Protein AF-A0A7Y9NB00-F1 (afdb_monomer)

Radius of gyration: 12.63 Å; Cα conta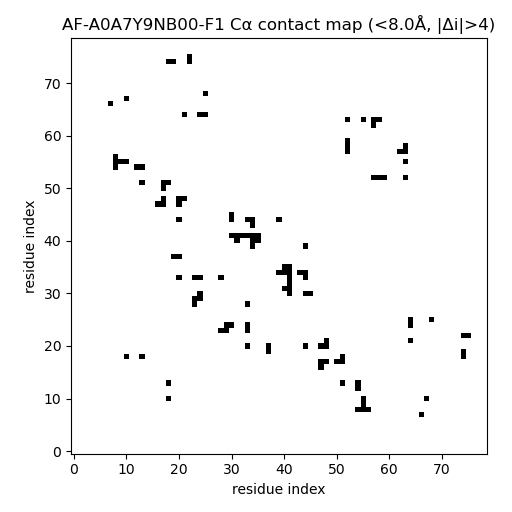cts (8 Å, |Δi|>4): 64; chains: 1; bounding box: 29×26×37 Å

Secondary structure (DSSP, 8-state):
----------GGGS-HHHHHHHHHHHTT--HHHHHHHHTS-HHHHHHHHHHHHHHTT-SSHHHHHHHHGGGTTTS----

Mean predicted aligned error: 7.54 Å

Nearest PDB structures (foldseek):
  5xt2-assembly5_E  TM=9.343E-01  e=1.219E-03  Bradyrhizobium japonicum
  1je8-assembly2_E  TM=8.998E-01  e=3.077E-03  Escherichia coli
  8a5s-assembly1_AAA  TM=9.729E-01  e=6.247E-03  Erythrobacter litoralis HTCC2594
  7dwm-assembly1_B  TM=8.257E-01  e=9.146E-03  Hapunavirus VP882
  3qp6-assembly1_A-2  TM=7.530E-01  e=2.719E-02  Chromobacterium violaceum

Sequence (79 aa):
MKIEPAALPSIADLSGREREVVAGLMRGLTNKQIGHELGISHRTVEIHRARAMRKLRTPTLAALLSLVLPHRNEFPRGG

pLDDT: mean 77.29, std 14.36, range [40.03, 92.31]

Solvent-accessible surface area (backbone atoms only — not comparable to full-atom values): 4756 Å² total; per-residue (Å²): 132,83,84,72,78,71,80,62,72,54,73,80,77,44,52,70,71,33,42,52,49,51,42,29,50,74,72,69,42,49,54,59,53,37,8,61,76,71,77,43,54,37,71,54,39,51,53,37,48,54,50,42,28,60,72,54,69,32,94,42,70,68,53,44,46,63,67,45,54,87,47,56,85,78,43,81,74,78,129

Structure (mmCIF, N/CA/C/O backbone):
data_AF-A0A7Y9NB00-F1
#
_entry.id   AF-A0A7Y9NB00-F1
#
loop_
_atom_site.group_PDB
_atom_site.id
_atom_site.type_symbol
_atom_site.label_atom_id
_atom_site.label_alt_id
_atom_site.label_comp_id
_atom_site.label_asym_id
_atom_site.label_entity_id
_atom_site.label_seq_id
_atom_site.pdbx_PDB_ins_code
_atom_site.Cartn_x
_atom_site.Cartn_y
_atom_site.Cartn_z
_atom_site.occupancy
_atom_site.B_iso_or_equiv
_atom_site.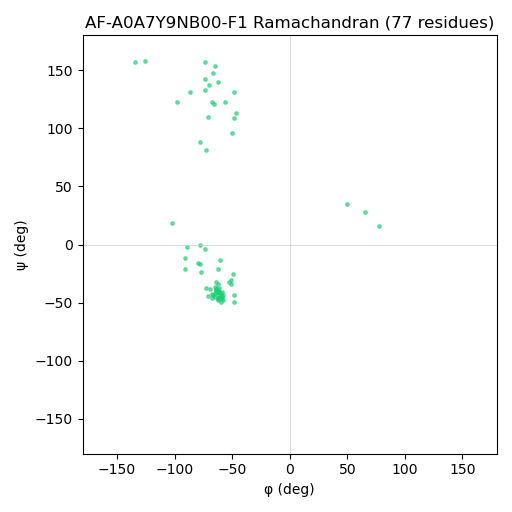auth_seq_id
_atom_site.auth_comp_id
_atom_site.auth_asym_id
_atom_site.auth_atom_id
_atom_site.pdbx_PDB_model_num
ATOM 1 N N . MET A 1 1 ? 10.352 -16.081 -29.355 1.00 42.59 1 MET A N 1
ATOM 2 C CA . MET A 1 1 ? 11.197 -15.283 -28.444 1.00 42.59 1 MET A CA 1
ATOM 3 C C . MET A 1 1 ? 10.786 -15.647 -27.029 1.00 42.59 1 MET A C 1
ATOM 5 O O . MET A 1 1 ? 9.619 -15.491 -26.696 1.00 42.59 1 MET A O 1
ATOM 9 N N . LYS A 1 2 ? 11.681 -16.309 -26.290 1.00 40.03 2 LYS A N 1
ATOM 10 C CA . LYS A 1 2 ? 11.413 -16.871 -24.962 1.00 40.03 2 LYS A CA 1
ATOM 11 C C . LYS A 1 2 ? 11.181 -15.716 -23.989 1.00 40.03 2 LYS A C 1
ATOM 13 O O . LYS A 1 2 ? 12.035 -14.845 -23.881 1.00 40.03 2 LYS A O 1
ATOM 18 N N . ILE A 1 3 ? 10.029 -15.692 -23.328 1.00 50.72 3 ILE A N 1
ATOM 19 C CA . ILE A 1 3 ? 9.813 -14.794 -22.196 1.00 50.72 3 ILE A CA 1
ATOM 20 C C . ILE A 1 3 ? 10.538 -15.465 -21.029 1.00 50.72 3 ILE A C 1
ATOM 22 O O . ILE A 1 3 ? 9.985 -16.339 -20.369 1.00 50.72 3 ILE A O 1
ATOM 26 N N . GLU A 1 4 ? 11.826 -15.181 -20.865 1.00 40.19 4 GLU A N 1
ATOM 27 C CA . GLU A 1 4 ? 12.528 -15.544 -19.638 1.00 40.19 4 GLU A CA 1
ATOM 28 C C . GLU A 1 4 ? 11.897 -14.711 -18.518 1.00 40.19 4 GLU A C 1
ATOM 30 O O . GLU A 1 4 ? 11.881 -13.480 -18.631 1.00 40.19 4 GLU A O 1
ATOM 35 N N . PRO A 1 5 ? 11.323 -15.324 -17.467 1.00 46.41 5 PRO A N 1
ATOM 36 C CA . PRO A 1 5 ? 10.841 -14.569 -16.331 1.00 46.41 5 PRO A CA 1
ATOM 37 C C . PRO A 1 5 ? 12.083 -14.108 -15.572 1.00 46.41 5 PRO A C 1
ATOM 39 O O . PRO A 1 5 ? 12.515 -14.743 -14.613 1.00 46.41 5 PRO A O 1
ATOM 42 N N . ALA A 1 6 ? 12.701 -13.019 -16.041 1.00 46.06 6 ALA A N 1
ATOM 43 C CA . ALA A 1 6 ? 13.592 -12.211 -15.230 1.00 46.06 6 ALA A CA 1
ATOM 44 C C . ALA A 1 6 ? 12.826 -11.974 -13.936 1.00 46.06 6 ALA A C 1
ATOM 46 O O . ALA A 1 6 ? 11.771 -11.347 -13.986 1.00 46.06 6 ALA A O 1
ATOM 47 N N . ALA A 1 7 ? 13.273 -12.608 -12.850 1.00 49.03 7 ALA A N 1
ATOM 48 C CA . ALA A 1 7 ? 12.559 -12.686 -11.588 1.00 49.03 7 ALA A CA 1
ATOM 49 C C . ALA A 1 7 ? 12.128 -11.278 -11.172 1.00 49.03 7 ALA A C 1
ATOM 51 O O . ALA A 1 7 ? 12.911 -10.493 -10.635 1.00 49.03 7 ALA A O 1
ATOM 52 N N . LEU A 1 8 ? 10.885 -10.935 -11.511 1.00 53.25 8 LEU A N 1
ATOM 53 C CA . LEU A 1 8 ? 10.295 -9.668 -11.151 1.00 53.25 8 LEU A CA 1
ATOM 54 C C . LEU A 1 8 ? 10.252 -9.662 -9.622 1.00 53.25 8 LEU A C 1
ATOM 56 O O . LEU A 1 8 ? 9.994 -10.718 -9.030 1.00 53.25 8 LEU A O 1
ATOM 60 N N . PRO A 1 9 ? 10.548 -8.524 -8.969 1.00 57.59 9 PRO A N 1
ATOM 61 C CA . PRO A 1 9 ? 10.467 -8.422 -7.520 1.00 57.59 9 PRO A CA 1
ATOM 62 C C . PRO A 1 9 ? 9.142 -9.030 -7.064 1.00 57.59 9 PRO A C 1
A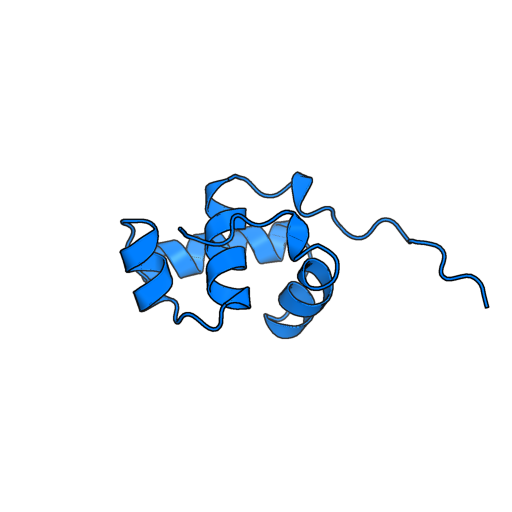TOM 64 O O . PRO A 1 9 ? 8.067 -8.578 -7.450 1.00 57.59 9 PRO A O 1
ATOM 67 N N . SER A 1 10 ? 9.227 -10.146 -6.345 1.00 65.06 10 SER A N 1
ATOM 68 C CA . SER A 1 10 ? 8.048 -10.958 -6.095 1.00 65.06 10 SER A CA 1
ATOM 69 C C . SER A 1 10 ? 7.179 -10.250 -5.076 1.00 65.06 10 SER A C 1
ATOM 71 O O . SER A 1 10 ? 7.639 -9.826 -4.020 1.00 65.06 10 SER A O 1
ATOM 73 N N . ILE A 1 11 ? 5.886 -10.174 -5.360 1.00 68.00 11 ILE A N 1
ATOM 74 C CA . ILE A 1 11 ? 4.879 -9.651 -4.427 1.00 68.00 11 ILE A CA 1
ATOM 75 C C . ILE A 1 11 ? 4.812 -10.469 -3.128 1.00 68.00 11 ILE A C 1
ATOM 77 O O . ILE A 1 11 ? 4.235 -10.029 -2.131 1.00 68.00 11 ILE A O 1
ATOM 81 N N . ALA A 1 12 ? 5.429 -1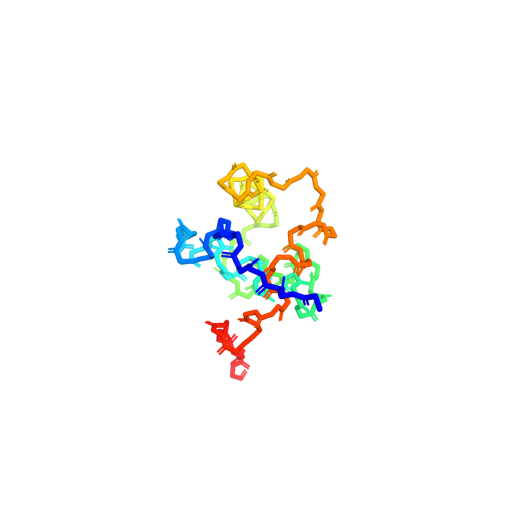1.652 -3.131 1.00 67.50 12 ALA A N 1
ATOM 82 C CA . ALA A 1 12 ? 5.765 -12.442 -1.957 1.00 67.50 12 ALA A CA 1
ATOM 83 C C . ALA A 1 12 ? 6.560 -11.647 -0.899 1.00 67.50 12 ALA A C 1
ATOM 85 O O . ALA A 1 12 ? 6.350 -11.871 0.288 1.00 67.50 12 ALA A O 1
ATOM 86 N N . ASP A 1 13 ? 7.395 -10.687 -1.313 1.00 73.50 13 ASP A N 1
ATOM 87 C CA . ASP A 1 13 ? 8.249 -9.874 -0.432 1.00 73.50 13 ASP A CA 1
ATOM 88 C C . ASP A 1 13 ? 7.492 -8.714 0.252 1.00 73.50 13 ASP A C 1
ATOM 90 O O . ASP A 1 13 ? 7.937 -8.117 1.242 1.00 73.50 13 ASP A O 1
ATOM 94 N N . LEU A 1 14 ? 6.298 -8.385 -0.253 1.00 77.75 14 LEU A N 1
ATOM 95 C CA . LEU A 1 14 ? 5.412 -7.434 0.407 1.00 77.75 14 LEU A CA 1
ATOM 96 C C . LEU A 1 14 ? 4.847 -8.032 1.696 1.00 77.75 14 LEU A C 1
ATOM 98 O O . LEU A 1 14 ? 4.375 -9.168 1.735 1.00 77.75 14 LEU A O 1
ATOM 102 N N . SER A 1 15 ? 4.820 -7.215 2.746 1.00 81.81 15 SER A N 1
ATOM 103 C CA . SER A 1 15 ? 4.100 -7.541 3.971 1.00 81.81 15 SER A CA 1
ATOM 104 C C . SER A 1 15 ? 2.596 -7.604 3.687 1.00 81.81 15 SER A C 1
ATOM 106 O O . SER A 1 15 ? 2.109 -6.919 2.786 1.00 81.81 15 SER A O 1
ATOM 108 N N . GLY A 1 16 ? 1.837 -8.372 4.476 1.00 81.44 16 GLY A N 1
ATOM 109 C CA . GLY A 1 16 ? 0.392 -8.548 4.272 1.00 81.44 16 GLY A CA 1
ATOM 110 C C . GLY A 1 16 ? -0.350 -7.221 4.069 1.00 81.44 16 GLY A C 1
ATOM 111 O O . GLY A 1 16 ? -1.094 -7.077 3.108 1.00 81.44 16 GLY A O 1
ATOM 112 N N . ARG A 1 17 ? -0.033 -6.196 4.875 1.00 84.06 17 ARG A N 1
ATOM 113 C CA . ARG A 1 17 ? -0.616 -4.845 4.755 1.00 84.06 17 ARG A CA 1
ATOM 114 C C . ARG A 1 17 ? -0.273 -4.133 3.444 1.00 84.06 17 ARG A C 1
ATOM 116 O O . ARG A 1 17 ? -1.115 -3.441 2.886 1.00 84.06 17 ARG A O 1
ATOM 123 N N . GLU A 1 18 ? 0.955 -4.283 2.953 1.00 86.12 18 GLU A N 1
ATOM 124 C CA . GLU A 1 18 ? 1.377 -3.709 1.669 1.00 86.12 18 GLU A CA 1
ATOM 125 C C . GLU A 1 18 ? 0.635 -4.396 0.519 1.00 86.12 18 GLU A C 1
ATOM 127 O O . GLU A 1 18 ? 0.130 -3.726 -0.381 1.00 86.12 18 GLU A O 1
ATOM 132 N N . ARG A 1 19 ? 0.513 -5.726 0.591 1.00 84.75 19 ARG A N 1
ATOM 133 C CA . ARG A 1 19 ? -0.222 -6.525 -0.38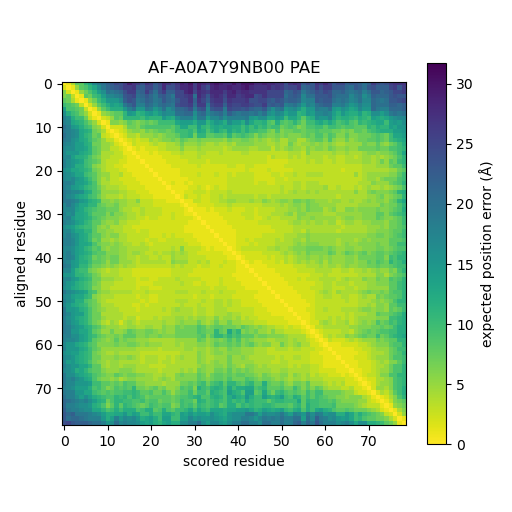9 1.00 84.75 19 ARG A CA 1
ATOM 134 C C . ARG A 1 19 ? -1.696 -6.134 -0.430 1.00 84.75 19 ARG A C 1
ATOM 136 O O . ARG A 1 19 ? -2.228 -5.956 -1.516 1.00 84.75 19 ARG A O 1
ATOM 143 N N . GLU A 1 20 ? -2.334 -5.933 0.717 1.00 86.62 20 GLU A N 1
ATOM 144 C CA . GLU A 1 20 ? -3.741 -5.528 0.767 1.00 86.62 20 GLU A CA 1
ATOM 145 C C . GLU A 1 20 ? -3.981 -4.142 0.151 1.00 86.62 20 GLU A C 1
ATOM 147 O O . GLU A 1 20 ? -4.927 -3.945 -0.611 1.00 86.62 20 GLU A O 1
ATOM 152 N N . VAL A 1 21 ? -3.079 -3.186 0.406 1.00 88.25 21 VAL A N 1
ATOM 153 C CA . VAL A 1 21 ? -3.140 -1.862 -0.231 1.00 88.25 21 VAL A CA 1
ATOM 154 C C . VAL A 1 21 ? -3.019 -1.982 -1.747 1.00 88.25 21 VAL A C 1
ATOM 156 O O . VAL A 1 21 ? -3.798 -1.381 -2.486 1.00 88.25 21 VAL A O 1
ATOM 159 N N . VAL A 1 22 ? -2.062 -2.778 -2.223 1.00 84.75 22 VAL A N 1
ATOM 160 C CA . VAL A 1 22 ? -1.882 -3.022 -3.656 1.00 84.75 22 VAL A CA 1
ATOM 161 C C . VAL A 1 22 ? -3.092 -3.746 -4.258 1.00 84.75 22 VAL A C 1
ATOM 163 O O . VAL A 1 22 ? -3.529 -3.370 -5.345 1.00 84.75 22 VAL A O 1
ATOM 166 N N . ALA A 1 23 ? -3.691 -4.696 -3.537 1.00 84.19 23 ALA A N 1
ATOM 167 C CA . ALA A 1 23 ? -4.914 -5.387 -3.944 1.00 84.19 23 ALA A CA 1
ATOM 168 C C . ALA A 1 23 ? -6.057 -4.397 -4.182 1.00 84.19 23 ALA A C 1
ATOM 170 O O . ALA A 1 23 ? -6.714 -4.437 -5.221 1.00 84.19 23 ALA A O 1
ATOM 171 N N . GLY A 1 24 ? -6.269 -3.477 -3.241 1.00 86.88 24 GLY A N 1
ATOM 172 C CA . GLY A 1 24 ? -7.299 -2.457 -3.366 1.00 86.88 24 GLY A CA 1
ATOM 173 C C . GLY A 1 24 ? -7.053 -1.520 -4.551 1.00 86.88 24 GLY A C 1
ATOM 174 O O . GLY A 1 24 ? -7.978 -1.232 -5.308 1.00 86.88 24 GLY A O 1
ATOM 175 N N . LEU A 1 25 ? -5.796 -1.130 -4.791 1.00 84.56 25 LEU A N 1
ATOM 176 C CA . LEU A 1 25 ? -5.425 -0.328 -5.964 1.00 84.56 25 LEU A CA 1
ATOM 177 C C . LEU A 1 25 ? -5.711 -1.072 -7.276 1.00 84.56 25 LEU A C 1
ATOM 179 O O . LEU A 1 25 ? -6.227 -0.471 -8.216 1.00 84.56 25 LEU A O 1
ATOM 183 N N . MET A 1 26 ? -5.433 -2.378 -7.339 1.00 81.69 26 MET A N 1
ATOM 184 C CA . MET A 1 26 ? -5.762 -3.210 -8.506 1.00 81.69 26 MET A CA 1
ATOM 185 C C . MET A 1 26 ? -7.267 -3.325 -8.753 1.00 81.69 26 MET A C 1
ATOM 187 O O . MET A 1 26 ? -7.688 -3.437 -9.903 1.00 81.69 26 MET A O 1
ATOM 191 N N . ARG A 1 27 ? -8.081 -3.292 -7.693 1.00 82.44 27 ARG A N 1
ATOM 192 C CA . ARG A 1 27 ? -9.548 -3.259 -7.795 1.00 82.44 27 ARG A CA 1
ATOM 193 C C . ARG A 1 27 ? -10.084 -1.896 -8.256 1.00 82.44 27 ARG A C 1
ATOM 195 O O . ARG A 1 27 ? -11.288 -1.761 -8.438 1.00 82.44 27 ARG A O 1
ATOM 202 N N . GLY A 1 28 ? -9.220 -0.893 -8.435 1.00 84.94 28 GLY A N 1
ATOM 203 C CA . GLY A 1 28 ? -9.622 0.475 -8.762 1.00 84.94 28 GLY A CA 1
ATOM 204 C C . GLY A 1 28 ? -10.151 1.258 -7.559 1.00 84.94 28 GLY A C 1
ATOM 205 O O . GLY A 1 28 ? -10.795 2.290 -7.739 1.00 84.94 28 GLY A O 1
ATOM 206 N N . LEU A 1 29 ? -9.895 0.788 -6.332 1.00 87.69 29 LEU A N 1
ATOM 207 C CA . LEU A 1 29 ? -10.281 1.505 -5.122 1.00 87.69 29 LEU A CA 1
ATOM 208 C C . LEU A 1 29 ? -9.374 2.719 -4.908 1.00 87.69 29 LEU A C 1
ATOM 210 O O . LEU A 1 29 ? -8.160 2.685 -5.120 1.00 87.69 29 LEU A O 1
ATOM 214 N N . THR A 1 30 ? -9.970 3.801 -4.424 1.00 87.62 30 THR A N 1
ATOM 215 C CA . THR A 1 30 ? -9.226 4.992 -4.002 1.00 87.62 30 THR A CA 1
ATOM 216 C C . THR A 1 30 ? -8.495 4.741 -2.682 1.00 87.62 30 THR A C 1
ATOM 218 O O . THR A 1 30 ? -8.943 3.945 -1.857 1.00 87.62 30 THR A O 1
ATOM 221 N N . ASN A 1 31 ? -7.428 5.497 -2.397 1.00 88.50 31 ASN A N 1
ATOM 222 C CA . ASN A 1 31 ? -6.706 5.410 -1.114 1.00 88.50 31 ASN A CA 1
ATOM 223 C C . ASN A 1 31 ? -7.637 5.520 0.111 1.00 88.50 31 ASN A C 1
ATOM 225 O O . ASN A 1 31 ? -7.367 4.934 1.156 1.00 88.50 31 ASN A O 1
ATOM 229 N N . LYS A 1 32 ? -8.743 6.266 -0.016 1.00 89.25 32 LYS A N 1
ATOM 230 C CA . LYS A 1 32 ? -9.757 6.415 1.032 1.00 89.25 32 LYS A CA 1
ATOM 231 C C . LYS A 1 32 ? -10.574 5.137 1.233 1.00 89.25 32 LYS A C 1
ATOM 233 O O . LYS A 1 32 ? -10.772 4.739 2.376 1.00 89.25 32 LYS A O 1
ATOM 238 N N . GLN A 1 33 ? -11.006 4.490 0.150 1.00 91.00 33 GLN A N 1
ATOM 239 C CA . GLN A 1 33 ? -11.728 3.213 0.208 1.00 91.00 33 GLN A CA 1
ATOM 240 C C . GLN A 1 33 ? -10.836 2.087 0.723 1.00 91.00 33 GLN A C 1
ATOM 242 O O . GLN A 1 33 ? -11.253 1.340 1.595 1.00 91.00 33 GLN A O 1
ATOM 247 N N . ILE A 1 34 ? -9.589 2.021 0.255 1.00 89.75 34 ILE A N 1
ATOM 248 C CA . ILE A 1 34 ? -8.596 1.057 0.744 1.00 89.75 34 ILE A CA 1
ATOM 249 C C . ILE A 1 34 ? -8.361 1.257 2.238 1.00 89.75 34 ILE A C 1
ATOM 251 O O . ILE A 1 34 ? -8.323 0.299 2.998 1.00 89.75 34 ILE A O 1
ATOM 255 N N . GLY A 1 35 ? -8.233 2.511 2.675 1.00 91.44 35 GLY A N 1
ATOM 256 C CA . GLY A 1 35 ? -8.101 2.819 4.091 1.00 91.44 35 GLY A CA 1
ATOM 257 C C . GLY A 1 35 ? -9.301 2.321 4.893 1.00 91.44 35 GLY A C 1
ATOM 258 O O . GLY A 1 35 ? -9.131 1.648 5.904 1.00 91.44 35 GLY A O 1
ATOM 259 N N . HIS A 1 36 ? -10.510 2.576 4.394 1.00 90.69 36 HIS A N 1
ATOM 260 C CA . HIS A 1 36 ? -11.738 2.094 5.016 1.00 90.69 36 HIS A CA 1
ATOM 261 C C . HIS A 1 36 ? -11.800 0.558 5.092 1.00 90.69 36 HIS A C 1
ATOM 263 O O . HIS A 1 36 ? -12.101 0.020 6.151 1.00 90.69 36 HIS A O 1
ATOM 269 N N . GLU A 1 37 ? -11.464 -0.145 4.009 1.00 87.88 37 GLU A N 1
ATOM 270 C CA . GLU A 1 37 ? -11.474 -1.615 3.939 1.00 87.88 37 GLU A CA 1
ATOM 271 C C . GLU A 1 37 ? -10.435 -2.244 4.883 1.00 87.88 37 GLU A C 1
ATOM 273 O O . GLU A 1 37 ? -10.704 -3.248 5.535 1.00 87.88 37 GLU A O 1
ATOM 278 N N . LEU A 1 38 ? -9.270 -1.607 5.028 1.00 85.88 38 LEU A N 1
ATOM 279 C CA . LEU A 1 38 ? -8.177 -2.081 5.882 1.00 85.88 38 LEU A CA 1
ATOM 280 C C . LEU A 1 38 ? -8.237 -1.573 7.328 1.00 85.88 38 LEU A C 1
ATOM 282 O O . LEU A 1 38 ? -7.3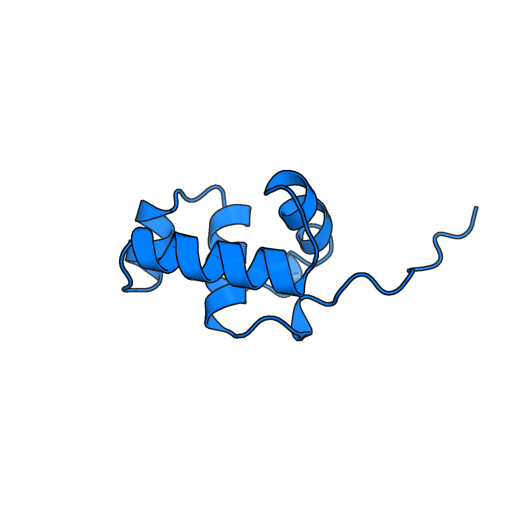66 -1.930 8.133 1.00 85.88 38 LEU A O 1
ATOM 286 N N . GLY A 1 39 ? -9.221 -0.732 7.656 1.00 88.38 39 GLY A N 1
ATOM 287 C CA . GLY A 1 39 ? -9.353 -0.090 8.965 1.00 88.38 39 GLY A CA 1
ATOM 288 C C . GLY A 1 39 ? -8.221 0.894 9.290 1.00 88.38 39 GLY A C 1
ATOM 289 O O . GLY A 1 39 ? -7.875 1.074 10.456 1.00 88.38 39 GLY A O 1
ATOM 290 N N . ILE A 1 40 ? -7.603 1.509 8.276 1.00 89.81 40 ILE A N 1
ATOM 291 C CA . I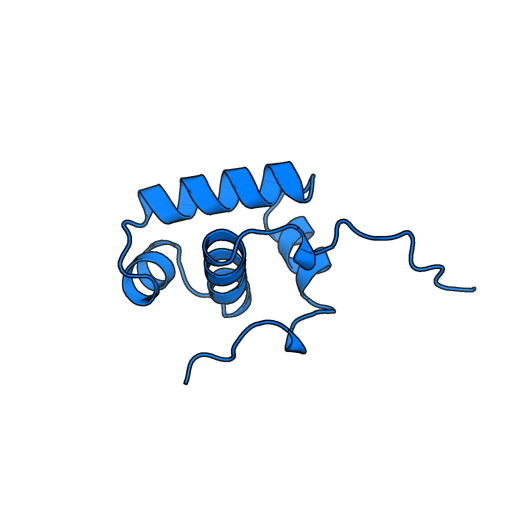LE A 1 40 ? -6.502 2.474 8.420 1.00 89.81 40 ILE A CA 1
ATOM 292 C C . ILE A 1 40 ? -6.807 3.795 7.706 1.00 89.81 40 ILE A C 1
ATOM 294 O O . ILE A 1 40 ? -7.579 3.871 6.758 1.00 89.81 40 ILE A O 1
ATOM 298 N N . SER A 1 41 ? -6.150 4.878 8.110 1.00 92.31 41 SER A N 1
ATOM 299 C CA . SER A 1 41 ? -6.292 6.160 7.412 1.00 92.31 41 SER A CA 1
ATOM 300 C C . SER A 1 41 ? -5.701 6.109 5.999 1.00 92.31 41 SER A C 1
ATOM 302 O O . SER A 1 41 ? -4.661 5.492 5.772 1.00 92.31 41 SER A O 1
ATOM 304 N N . HIS A 1 42 ? -6.291 6.852 5.056 1.00 89.31 42 HIS A N 1
ATOM 305 C CA . HIS A 1 42 ? -5.756 7.027 3.693 1.00 89.31 42 HIS A CA 1
ATOM 306 C C . HIS A 1 42 ? -4.279 7.464 3.690 1.00 89.31 42 HIS A C 1
ATOM 308 O O . HIS A 1 42 ? -3.498 7.013 2.862 1.00 89.31 42 HIS A O 1
ATOM 314 N N . ARG A 1 43 ? -3.863 8.272 4.673 1.00 90.69 43 ARG A N 1
ATOM 315 C CA . ARG A 1 43 ? -2.463 8.672 4.869 1.00 90.69 43 ARG A CA 1
ATOM 316 C C . ARG A 1 43 ? -1.546 7.474 5.145 1.00 90.69 43 ARG A C 1
ATOM 318 O O . ARG A 1 43 ? -0.426 7.412 4.652 1.00 90.69 43 ARG A O 1
ATOM 325 N N . THR A 1 44 ? -2.033 6.493 5.901 1.00 91.25 44 THR A N 1
ATOM 326 C CA . THR A 1 44 ? -1.332 5.232 6.172 1.00 91.25 44 THR A CA 1
ATOM 327 C C . THR A 1 44 ? -1.259 4.364 4.915 1.00 91.25 44 THR A C 1
ATOM 329 O O . THR A 1 44 ? -0.216 3.771 4.645 1.00 91.25 44 THR A O 1
ATOM 332 N N . VAL A 1 45 ? -2.319 4.349 4.098 1.00 91.62 45 VAL A N 1
ATOM 333 C CA . VAL A 1 45 ? -2.320 3.695 2.776 1.00 91.62 45 VAL A CA 1
ATOM 334 C C . VAL A 1 45 ? -1.217 4.267 1.887 1.00 91.62 45 VAL A C 1
ATOM 336 O O . VAL A 1 45 ? -0.482 3.503 1.268 1.00 91.62 45 VAL A O 1
ATOM 339 N N . GLU A 1 46 ? -1.029 5.589 1.871 1.00 89.88 46 GLU A N 1
ATOM 340 C CA . GLU A 1 46 ? 0.060 6.218 1.112 1.00 89.88 46 GLU A CA 1
ATOM 341 C C . GLU A 1 46 ? 1.447 5.791 1.601 1.00 89.88 46 GLU A C 1
ATOM 343 O O . GLU A 1 46 ? 2.315 5.485 0.782 1.00 89.88 46 GLU A O 1
ATOM 348 N N . ILE A 1 47 ? 1.650 5.693 2.920 1.00 91.00 47 ILE A N 1
ATOM 349 C CA . ILE A 1 47 ? 2.908 5.201 3.505 1.00 91.00 47 ILE A CA 1
ATOM 350 C C . ILE A 1 47 ? 3.163 3.749 3.090 1.00 91.00 47 ILE A C 1
ATOM 352 O O . ILE A 1 47 ? 4.269 3.416 2.660 1.00 91.00 47 ILE A O 1
ATOM 356 N N . HIS A 1 48 ? 2.156 2.878 3.192 1.00 89.12 48 HIS A N 1
ATOM 357 C CA . HIS A 1 48 ? 2.273 1.485 2.759 1.00 89.12 48 HIS A CA 1
ATOM 358 C C . HIS A 1 48 ? 2.536 1.376 1.260 1.00 89.12 48 HIS A C 1
ATOM 360 O O . HIS A 1 48 ? 3.394 0.595 0.860 1.00 89.12 48 HIS A O 1
ATOM 366 N N . ARG A 1 49 ? 1.880 2.200 0.437 1.00 85.62 49 ARG A N 1
ATOM 367 C CA . ARG A 1 49 ? 2.122 2.251 -1.007 1.00 85.62 49 ARG A CA 1
ATOM 368 C C . ARG A 1 49 ? 3.555 2.678 -1.308 1.00 85.62 49 ARG A C 1
ATOM 370 O O . ARG A 1 49 ? 4.218 2.028 -2.104 1.00 85.62 49 ARG A O 1
ATOM 377 N N . ALA A 1 50 ? 4.061 3.719 -0.649 1.00 88.06 50 ALA A N 1
ATOM 378 C CA . ALA A 1 50 ? 5.435 4.183 -0.827 1.00 88.06 50 ALA A CA 1
ATOM 379 C C . ALA A 1 50 ? 6.467 3.113 -0.424 1.00 88.06 50 ALA A C 1
ATOM 381 O O . ALA A 1 50 ? 7.475 2.936 -1.110 1.00 88.06 50 ALA A O 1
ATOM 382 N N . ARG A 1 51 ? 6.206 2.368 0.659 1.00 88.19 51 ARG A N 1
ATOM 383 C CA . ARG A 1 51 ? 7.049 1.237 1.084 1.00 88.19 51 ARG A CA 1
ATOM 384 C C . ARG A 1 51 ? 6.993 0.076 0.092 1.00 88.19 51 ARG A C 1
ATOM 386 O O . ARG A 1 51 ? 8.051 -0.386 -0.331 1.00 88.19 51 ARG A O 1
ATOM 393 N N . ALA A 1 52 ? 5.797 -0.295 -0.364 1.00 84.94 52 ALA A N 1
ATOM 394 C CA . ALA A 1 52 ? 5.603 -1.317 -1.386 1.00 84.94 52 ALA A CA 1
ATOM 395 C C . ALA A 1 52 ? 6.325 -0.946 -2.689 1.00 84.94 52 ALA A C 1
ATOM 397 O O . ALA A 1 52 ? 7.051 -1.760 -3.250 1.00 84.94 52 ALA A O 1
ATOM 398 N N . MET A 1 53 ? 6.204 0.310 -3.126 1.00 84.38 53 MET A N 1
ATOM 399 C CA . MET A 1 53 ? 6.880 0.831 -4.315 1.00 84.38 53 MET A CA 1
ATOM 400 C C . MET A 1 53 ? 8.403 0.835 -4.161 1.00 84.38 53 MET A C 1
ATOM 402 O O . MET A 1 53 ? 9.106 0.509 -5.115 1.00 84.38 53 MET A O 1
ATOM 406 N N . ARG A 1 54 ? 8.928 1.151 -2.969 1.00 84.94 54 ARG A N 1
ATOM 407 C CA . ARG A 1 54 ? 10.366 1.033 -2.682 1.00 84.94 54 ARG A CA 1
ATOM 408 C C . ARG A 1 54 ? 10.848 -0.415 -2.726 1.00 84.94 54 ARG A C 1
ATOM 410 O O . ARG A 1 54 ? 11.883 -0.667 -3.336 1.0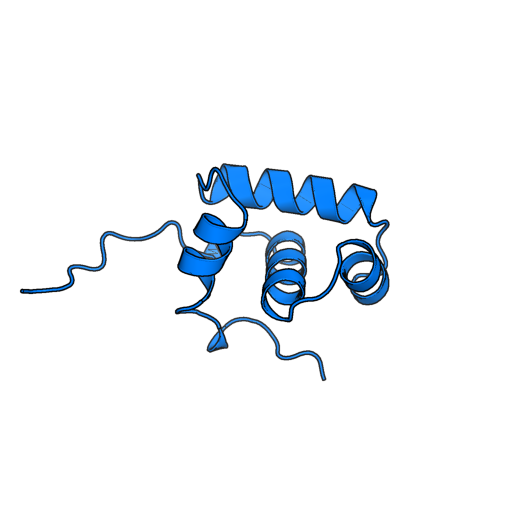0 84.94 54 ARG A O 1
ATOM 417 N N . LYS A 1 55 ? 10.110 -1.352 -2.122 1.00 84.06 55 LYS A N 1
ATOM 418 C CA . LYS A 1 55 ? 10.444 -2.787 -2.142 1.00 84.06 55 LYS A CA 1
ATOM 419 C C . LYS A 1 55 ? 10.425 -3.360 -3.554 1.00 84.06 55 LYS A C 1
ATOM 421 O O . LYS A 1 55 ? 11.387 -3.989 -3.978 1.00 84.06 55 LYS A O 1
ATOM 426 N N . LEU A 1 56 ? 9.364 -3.070 -4.302 1.00 81.19 56 LEU A N 1
ATOM 427 C CA . LEU A 1 56 ? 9.193 -3.527 -5.680 1.00 81.19 56 LEU A CA 1
ATOM 428 C C . LEU A 1 56 ? 10.006 -2.710 -6.696 1.00 81.19 56 LEU A C 1
ATOM 430 O O . LEU A 1 56 ? 9.940 -2.984 -7.890 1.00 81.19 56 LEU A O 1
ATOM 434 N N . ARG A 1 57 ? 10.761 -1.698 -6.241 1.00 82.25 57 ARG A N 1
ATOM 435 C CA . ARG A 1 57 ? 11.542 -0.767 -7.075 1.00 82.25 57 ARG A CA 1
ATOM 436 C C . ARG A 1 57 ? 10.733 -0.153 -8.225 1.00 82.25 57 ARG A C 1
ATOM 438 O O . ARG A 1 57 ? 11.263 0.111 -9.300 1.00 82.25 57 ARG A O 1
ATOM 445 N N . THR A 1 58 ? 9.446 0.097 -8.002 1.00 80.12 58 THR A N 1
ATOM 446 C CA . THR A 1 58 ? 8.547 0.649 -9.019 1.00 80.12 58 THR A CA 1
ATOM 447 C C . THR A 1 58 ? 8.399 2.160 -8.852 1.00 80.12 58 THR A C 1
ATOM 449 O O . THR A 1 58 ? 7.946 2.601 -7.792 1.00 80.12 58 THR A O 1
ATOM 452 N N . PRO A 1 59 ? 8.707 2.968 -9.883 1.00 78.81 59 PRO A N 1
ATOM 453 C CA . PRO A 1 59 ? 8.638 4.426 -9.792 1.00 78.81 59 PRO A CA 1
ATOM 454 C C . PRO A 1 59 ? 7.205 4.969 -9.876 1.00 78.81 59 PRO A C 1
ATOM 456 O O . PRO A 1 59 ? 6.930 6.067 -9.401 1.00 78.81 59 PRO A O 1
ATOM 459 N N . THR A 1 60 ? 6.274 4.218 -10.472 1.00 81.38 60 THR A N 1
ATOM 460 C CA . THR A 1 60 ? 4.900 4.671 -10.718 1.00 81.38 60 THR A CA 1
ATOM 461 C C . THR A 1 60 ? 3.874 3.614 -10.343 1.00 81.38 60 THR A C 1
ATOM 463 O O . THR A 1 60 ? 4.165 2.418 -10.298 1.00 81.38 60 THR A O 1
ATOM 466 N N . LEU A 1 61 ? 2.644 4.068 -10.071 1.00 78.19 61 LEU A N 1
ATOM 467 C CA . LEU A 1 61 ? 1.520 3.177 -9.790 1.00 78.19 61 LEU A CA 1
ATOM 468 C C . LEU A 1 61 ? 1.273 2.228 -10.969 1.00 78.19 61 LEU A C 1
ATOM 470 O O . LEU A 1 61 ? 1.062 1.047 -10.751 1.00 78.19 61 LEU A O 1
ATOM 474 N N . ALA A 1 62 ? 1.367 2.722 -12.206 1.00 80.56 62 ALA A N 1
ATOM 475 C CA . ALA A 1 62 ? 1.210 1.906 -13.408 1.00 80.56 62 ALA A CA 1
ATOM 476 C C . ALA A 1 62 ? 2.266 0.792 -13.512 1.00 80.56 62 ALA A C 1
ATOM 478 O O . ALA A 1 62 ? 1.923 -0.336 -13.858 1.00 80.56 62 ALA A O 1
ATOM 479 N N . ALA A 1 63 ? 3.529 1.081 -13.173 1.00 82.75 63 ALA A N 1
ATOM 480 C CA . ALA A 1 63 ? 4.581 0.066 -13.131 1.00 82.75 63 ALA A CA 1
ATOM 481 C C . ALA A 1 63 ? 4.301 -0.981 -12.045 1.00 82.75 63 ALA A C 1
ATOM 483 O O . ALA A 1 63 ? 4.419 -2.176 -12.297 1.00 82.75 63 ALA A O 1
ATOM 484 N N . LEU A 1 64 ? 3.862 -0.533 -1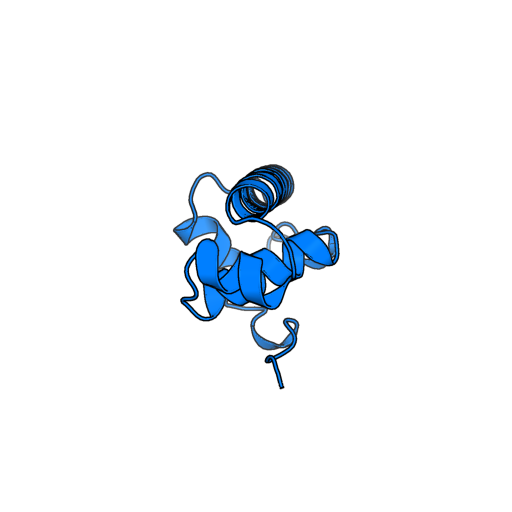0.863 1.00 81.25 64 LEU A N 1
ATOM 485 C CA . LEU A 1 64 ? 3.451 -1.425 -9.782 1.00 81.25 64 LEU A CA 1
ATOM 486 C C . LEU A 1 64 ? 2.286 -2.318 -10.219 1.00 81.25 64 LEU A C 1
ATOM 488 O O . LEU A 1 64 ? 2.385 -3.531 -10.099 1.00 81.25 64 LEU A O 1
ATOM 492 N N . LEU A 1 65 ? 1.229 -1.741 -10.796 1.00 80.56 65 LEU A N 1
ATOM 493 C CA . LEU A 1 65 ? 0.074 -2.470 -11.321 1.00 80.56 65 LEU A CA 1
ATOM 494 C C . LEU A 1 65 ? 0.469 -3.459 -12.419 1.00 80.56 65 LEU A C 1
ATOM 496 O O . LEU A 1 65 ? 0.003 -4.589 -12.388 1.00 80.56 65 LEU A O 1
ATOM 500 N N . SER A 1 66 ? 1.353 -3.079 -13.344 1.00 82.38 66 SER A N 1
ATOM 501 C CA . SER A 1 66 ? 1.845 -3.973 -14.407 1.00 82.38 66 SER A CA 1
ATOM 502 C C . SER A 1 66 ? 2.602 -5.173 -13.848 1.00 82.38 66 SER A C 1
ATOM 504 O O . SER A 1 66 ? 2.501 -6.270 -14.389 1.00 82.38 66 SER A O 1
ATOM 506 N N . LEU A 1 67 ? 3.319 -4.974 -12.741 1.00 79.38 67 LEU A N 1
ATOM 507 C CA . LEU A 1 67 ? 4.039 -6.030 -12.043 1.00 79.38 67 LEU A CA 1
ATOM 508 C C . LEU A 1 67 ? 3.092 -6.975 -11.292 1.00 79.38 67 LEU A C 1
ATOM 510 O O . LEU A 1 67 ? 3.325 -8.177 -11.270 1.00 79.38 67 LEU A O 1
ATOM 514 N N . VAL A 1 68 ? 2.013 -6.454 -10.699 1.00 76.00 68 VAL A N 1
ATOM 515 C CA . VAL A 1 68 ? 1.074 -7.263 -9.901 1.00 76.00 68 VAL A CA 1
ATOM 516 C C . VAL A 1 68 ? -0.100 -7.847 -10.691 1.00 76.00 68 VAL A C 1
ATOM 518 O O . VAL A 1 68 ? -0.675 -8.849 -10.275 1.00 76.00 68 VAL A O 1
ATOM 521 N N . LEU A 1 69 ? -0.434 -7.276 -11.850 1.00 77.56 69 LEU A N 1
ATOM 522 C CA . LEU A 1 69 ? -1.446 -7.764 -12.796 1.00 77.56 69 LEU A CA 1
ATOM 523 C C . LEU A 1 69 ? -1.334 -9.262 -13.123 1.00 77.56 69 LEU A C 1
ATOM 525 O O . LEU A 1 69 ? -2.354 -9.948 -13.001 1.00 77.56 69 LEU A O 1
ATOM 529 N N . PRO A 1 70 ? -0.156 -9.809 -13.482 1.00 77.00 70 PRO A N 1
ATOM 530 C CA . PRO A 1 70 ? -0.018 -11.245 -13.741 1.00 77.00 70 PRO A CA 1
ATOM 531 C C . PRO A 1 70 ? -0.312 -12.120 -12.510 1.00 77.00 70 PRO A C 1
ATOM 533 O O . PRO A 1 70 ? -0.702 -13.274 -12.653 1.00 77.00 70 PRO A O 1
ATOM 536 N N . HIS A 1 71 ? -0.223 -11.557 -11.308 1.00 73.00 71 HIS A N 1
ATOM 537 C CA . HIS A 1 71 ? -0.452 -12.239 -10.036 1.00 73.00 71 HIS A CA 1
ATOM 538 C C . HIS A 1 71 ? -1.825 -11.919 -9.422 1.00 73.00 71 HIS A C 1
ATOM 540 O O . HIS A 1 71 ? -2.050 -12.141 -8.232 1.00 73.00 71 HIS A O 1
ATOM 546 N N . ARG A 1 72 ? -2.788 -11.418 -10.215 1.00 69.00 72 ARG A N 1
ATOM 547 C CA . ARG A 1 72 ? -4.159 -11.093 -9.759 1.00 69.00 72 ARG A CA 1
ATOM 548 C C . ARG A 1 72 ? -4.830 -12.229 -8.973 1.00 69.00 72 ARG A C 1
ATOM 550 O O . ARG A 1 72 ? -5.737 -11.976 -8.188 1.00 69.00 72 ARG A O 1
ATOM 557 N N . ASN A 1 73 ? -4.424 -13.476 -9.206 1.00 67.50 73 ASN A N 1
ATOM 558 C CA . ASN A 1 73 ? -4.986 -14.647 -8.540 1.00 67.50 73 ASN A CA 1
ATOM 559 C C . ASN A 1 73 ? -4.482 -14.862 -7.099 1.00 67.50 73 ASN A C 1
ATOM 561 O O . ASN A 1 73 ? -5.109 -15.607 -6.356 1.00 67.50 73 ASN A O 1
ATOM 565 N N . GLU A 1 74 ? -3.380 -14.221 -6.706 1.00 67.12 74 GLU A N 1
ATOM 566 C CA . GLU A 1 74 ? -2.770 -14.340 -5.369 1.00 67.12 74 GLU A CA 1
ATOM 567 C C . GLU A 1 74 ? -3.286 -13.294 -4.379 1.00 67.12 74 GLU A C 1
ATOM 569 O O . GLU A 1 74 ? -3.044 -13.380 -3.174 1.00 67.12 74 GLU A O 1
ATOM 574 N N . PHE A 1 75 ? -4.000 -12.289 -4.880 1.00 65.12 75 PHE A N 1
ATOM 575 C CA . PHE A 1 75 ? -4.651 -11.312 -4.031 1.00 65.12 75 PHE A CA 1
ATOM 576 C C . PHE A 1 75 ? -6.028 -11.829 -3.629 1.00 65.12 75 PHE A C 1
ATOM 578 O O . PHE A 1 75 ? -6.796 -12.238 -4.509 1.00 65.12 75 PHE A O 1
ATOM 585 N N . PRO A 1 76 ? -6.375 -11.784 -2.329 1.00 59.75 76 PRO A N 1
ATOM 586 C CA . PRO A 1 76 ? -7.711 -12.144 -1.895 1.00 59.75 76 PRO A CA 1
ATOM 587 C C . PRO A 1 76 ? -8.697 -11.266 -2.662 1.00 59.75 76 PRO A C 1
ATOM 589 O O . PRO A 1 76 ? -8.598 -10.036 -2.659 1.00 59.75 76 PRO A O 1
ATOM 592 N N . ARG A 1 77 ? -9.618 -11.896 -3.391 1.00 56.66 77 ARG A N 1
ATOM 593 C CA . ARG A 1 77 ? -10.811 -11.214 -3.885 1.00 56.66 77 ARG A CA 1
ATOM 594 C C . ARG A 1 77 ? -11.637 -10.995 -2.629 1.00 56.66 77 ARG A C 1
ATOM 596 O O . ARG A 1 77 ? -12.022 -11.972 -2.000 1.00 56.66 77 ARG A O 1
ATOM 603 N N . GLY A 1 78 ? -11.742 -9.743 -2.195 1.00 53.12 78 GLY A N 1
ATOM 604 C CA . GLY A 1 78 ? -12.530 -9.373 -1.024 1.00 53.12 78 GLY A CA 1
ATOM 605 C C . GLY A 1 78 ? -13.897 -10.027 -1.154 1.00 53.12 78 GLY A C 1
ATOM 606 O O . GLY A 1 78 ? -14.445 -10.035 -2.260 1.00 53.12 78 GLY A O 1
ATOM 607 N N . GLY A 1 79 ? -14.318 -10.682 -0.072 1.00 41.91 79 GLY A N 1
ATOM 608 C CA . GLY A 1 79 ? -15.578 -11.417 0.000 1.00 41.91 79 GLY A CA 1
ATOM 609 C C . GLY A 1 79 ? -16.790 -10.538 -0.248 1.00 41.91 79 GLY A C 1
ATOM 610 O O . GLY A 1 79 ? -16.682 -9.307 -0.047 1.00 41.91 79 GLY A O 1
#

Foldseek 3Di:
DDPDCPPQLDCVPQDPLLLLLLLCVLVVHQLCVSCVVVVHHSVVSVVSPVVNCVSRVPPDNVSSSVSCVVVNVVRPPDD